Protein AF-A0ABD2YJM6-F1 (afdb_monomer_lite)

Organism: NCBI:txid153742

Sequence (100 aa):
MDHFRIFSCITYAYVPYEKRRKLDDKGEKCAFLGVSETSKAYKLFNPLIEKLVTNRDIVFDEKCTWDWNRQQSTQVPYDNDVEEIVSMPKNFIKCYSNSR

Foldseek 3Di:
DCPDADFQFKKWAADDPVRDDVPDDRTAIWTWHAADPVDRWTWTARPVVRDIDTGRDMDTDRQWGQAPVVRDIDGDDPDDDPPPRNDDDPVVVVVVVVPD

pLDDT: mean 80.88, std 17.61, range [39.91, 96.56]

Structure (mmCIF, N/CA/C/O backbone):
data_AF-A0ABD2YJM6-F1
#
_entry.id   AF-A0ABD2YJM6-F1
#
loop_
_atom_site.group_PDB
_atom_site.id
_atom_site.type_symbol
_atom_site.label_atom_id
_atom_site.label_alt_id
_atom_site.label_comp_id
_atom_site.label_asym_id
_atom_site.label_entity_id
_atom_site.label_seq_id
_atom_site.pdbx_PDB_ins_code
_atom_site.Cartn_x
_atom_site.Cartn_y
_atom_site.Cartn_z
_atom_site.occupancy
_atom_site.B_iso_or_equiv
_atom_site.auth_seq_id
_atom_site.auth_comp_id
_atom_site.auth_asym_id
_atom_site.auth_atom_id
_atom_site.pdbx_PDB_model_num
ATOM 1 N N . MET A 1 1 ? 0.876 -23.744 -3.488 1.00 40.31 1 MET A N 1
ATOM 2 C CA . MET A 1 1 ? 1.417 -23.219 -2.221 1.00 40.31 1 MET A CA 1
ATOM 3 C C . MET A 1 1 ? 2.240 -22.018 -2.618 1.00 40.31 1 MET A C 1
ATOM 5 O O . MET A 1 1 ? 3.416 -22.172 -2.881 1.00 40.31 1 MET A O 1
ATOM 9 N N . ASP A 1 2 ? 1.604 -20.858 -2.719 1.00 49.47 2 ASP A N 1
ATOM 10 C CA . ASP A 1 2 ? 2.268 -19.610 -3.100 1.00 49.47 2 ASP A CA 1
ATOM 11 C C . ASP A 1 2 ? 1.806 -18.562 -2.093 1.00 49.47 2 ASP A C 1
ATOM 13 O O . ASP A 1 2 ? 0.793 -17.888 -2.264 1.00 49.47 2 ASP A O 1
ATOM 17 N N . HIS A 1 3 ? 2.472 -18.556 -0.939 1.00 60.78 3 HIS A N 1
ATOM 18 C CA . HIS A 1 3 ? 2.114 -17.712 0.207 1.00 60.78 3 HIS A CA 1
ATOM 19 C C . HIS A 1 3 ? 3.015 -16.478 0.334 1.00 60.78 3 HIS A C 1
ATOM 21 O O . HIS A 1 3 ? 2.879 -15.720 1.293 1.00 60.78 3 HIS A O 1
ATOM 27 N N . PHE A 1 4 ? 3.921 -16.262 -0.621 1.00 71.44 4 PHE A N 1
ATOM 28 C CA . PHE A 1 4 ? 4.831 -15.124 -0.621 1.00 71.44 4 PHE A CA 1
ATOM 29 C C . PHE A 1 4 ? 4.293 -14.031 -1.541 1.00 71.44 4 PHE A C 1
ATOM 31 O O . PHE A 1 4 ? 3.993 -14.279 -2.704 1.00 71.44 4 PHE A O 1
ATOM 38 N N . ARG A 1 5 ? 4.142 -12.826 -0.988 1.00 83.38 5 ARG A N 1
ATOM 39 C CA . ARG A 1 5 ? 3.752 -11.610 -1.711 1.00 83.38 5 ARG A CA 1
ATOM 40 C C . ARG A 1 5 ? 4.980 -10.733 -1.905 1.00 83.38 5 ARG A C 1
ATOM 42 O O . ARG A 1 5 ? 5.811 -10.648 -1.000 1.00 83.38 5 ARG A O 1
ATOM 49 N N . ILE A 1 6 ? 5.076 -10.069 -3.053 1.00 84.50 6 ILE A N 1
ATOM 50 C CA . ILE A 1 6 ? 6.202 -9.182 -3.371 1.00 84.50 6 ILE A CA 1
ATOM 51 C C . ILE A 1 6 ? 6.134 -7.936 -2.480 1.00 84.50 6 ILE A C 1
ATOM 53 O O . ILE A 1 6 ? 5.133 -7.219 -2.473 1.00 84.50 6 ILE A O 1
ATOM 57 N N . PHE A 1 7 ? 7.192 -7.672 -1.712 1.00 85.06 7 PHE A N 1
ATOM 58 C CA . PHE A 1 7 ? 7.293 -6.460 -0.897 1.00 85.06 7 PHE A CA 1
ATOM 59 C C . PHE A 1 7 ? 7.256 -5.203 -1.780 1.00 85.06 7 PHE A C 1
ATOM 61 O O . PHE A 1 7 ? 7.788 -5.199 -2.885 1.00 85.06 7 PHE A O 1
ATOM 68 N N . SER A 1 8 ? 6.633 -4.129 -1.291 1.00 88.44 8 SER A N 1
ATOM 69 C CA . SER A 1 8 ? 6.462 -2.855 -2.003 1.00 88.44 8 SER A CA 1
ATOM 70 C C . SER A 1 8 ? 5.625 -2.922 -3.290 1.00 88.44 8 SER A C 1
ATOM 72 O O . SER A 1 8 ? 5.489 -1.902 -3.975 1.00 88.44 8 SER A O 1
ATOM 74 N N . CYS A 1 9 ? 5.009 -4.068 -3.614 1.00 92.06 9 CYS A N 1
ATOM 75 C CA . CYS A 1 9 ? 4.101 -4.133 -4.754 1.00 92.06 9 CYS A CA 1
ATOM 7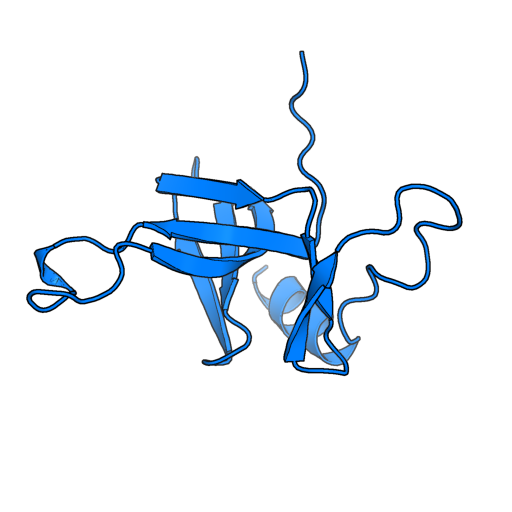6 C C . CYS A 1 9 ? 2.894 -3.207 -4.568 1.00 92.06 9 CYS A C 1
ATOM 78 O O . CYS A 1 9 ? 2.492 -2.873 -3.443 1.00 92.06 9 CYS A O 1
ATOM 80 N N . ILE A 1 10 ? 2.311 -2.795 -5.690 1.00 94.19 10 ILE A N 1
ATOM 81 C CA . ILE A 1 10 ? 1.082 -2.016 -5.681 1.00 94.19 10 ILE A CA 1
ATOM 82 C C . ILE A 1 10 ? -0.049 -2.878 -5.130 1.00 94.19 10 ILE A C 1
ATOM 84 O O . ILE A 1 10 ? -0.246 -4.032 -5.502 1.00 94.19 10 ILE A O 1
ATOM 88 N N . THR A 1 11 ? -0.817 -2.291 -4.225 1.00 95.75 11 THR A N 1
ATOM 89 C CA . THR A 1 11 ? -1.988 -2.900 -3.606 1.00 95.75 11 THR A CA 1
ATOM 90 C C . THR A 1 11 ? -3.149 -1.928 -3.633 1.00 95.75 11 THR A C 1
ATOM 92 O O . THR A 1 11 ? -2.960 -0.718 -3.550 1.00 95.75 11 THR A O 1
ATOM 95 N N . TYR A 1 12 ? -4.361 -2.458 -3.736 1.00 96.44 12 TYR A N 1
ATOM 96 C CA . TYR A 1 12 ? -5.589 -1.678 -3.684 1.00 96.44 12 TYR A CA 1
ATOM 97 C C . TYR A 1 12 ? -6.386 -2.110 -2.463 1.00 96.44 12 TYR A C 1
ATOM 99 O O . TYR A 1 12 ? -6.903 -3.227 -2.419 1.00 96.44 12 TYR A O 1
ATOM 107 N N . ALA A 1 13 ? -6.454 -1.239 -1.461 1.00 96.12 13 ALA A N 1
ATOM 108 C CA . ALA A 1 13 ? -7.200 -1.471 -0.236 1.00 96.12 13 ALA A CA 1
ATOM 109 C C . ALA A 1 13 ? -8.666 -1.096 -0.434 1.00 96.12 13 ALA A C 1
ATOM 111 O O . ALA A 1 13 ? -8.956 0.027 -0.832 1.00 96.12 13 ALA A O 1
ATOM 112 N N . TYR A 1 14 ? -9.595 -2.006 -0.148 1.00 96.56 14 TYR A N 1
ATOM 113 C CA . TYR A 1 14 ? -11.018 -1.731 -0.327 1.00 96.56 14 TY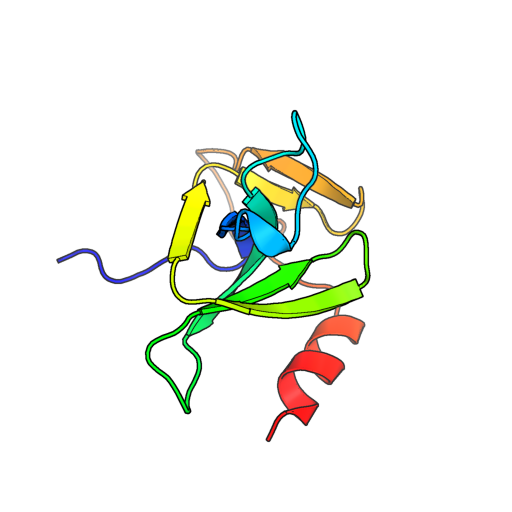R A CA 1
ATOM 114 C C . TYR A 1 14 ? -11.496 -0.585 0.577 1.00 96.56 14 TYR A C 1
ATOM 116 O O . TYR A 1 14 ? -11.219 -0.570 1.782 1.00 96.56 14 TYR A O 1
ATOM 124 N N . VAL A 1 15 ? -12.258 0.347 -0.007 1.00 94.62 15 VAL A N 1
ATOM 125 C CA . VAL A 1 15 ? -12.900 1.464 0.697 1.00 94.62 15 VAL A CA 1
ATOM 126 C C . VAL A 1 15 ? -14.405 1.180 0.829 1.00 94.62 15 VAL A C 1
ATOM 128 O O . VAL A 1 15 ? -15.116 1.112 -0.184 1.00 94.62 15 VAL A O 1
ATOM 131 N N . PRO A 1 16 ? -14.927 1.019 2.062 1.00 94.25 16 PRO A N 1
ATOM 132 C CA . PRO A 1 16 ? -16.348 0.783 2.308 1.00 94.25 16 PRO A CA 1
ATOM 133 C C . PRO A 1 16 ? -17.244 1.874 1.718 1.00 94.25 16 PRO A C 1
ATOM 135 O O . PRO A 1 16 ? -16.844 3.034 1.617 1.00 94.25 16 PRO A O 1
ATOM 138 N N . TYR A 1 17 ? -18.471 1.505 1.337 1.00 93.50 17 TYR A N 1
ATOM 139 C CA . TYR A 1 17 ? -19.414 2.433 0.704 1.00 93.50 17 TYR A CA 1
ATOM 140 C C . TYR A 1 17 ? -19.738 3.640 1.596 1.00 93.50 17 TYR A C 1
ATOM 142 O O . TYR A 1 17 ? -19.883 4.745 1.094 1.00 93.50 17 TYR A O 1
ATOM 150 N N . GLU A 1 18 ? -19.762 3.463 2.917 1.00 95.38 18 GLU A N 1
ATOM 151 C CA . GLU A 1 18 ? -20.045 4.531 3.881 1.00 95.38 18 GLU A CA 1
ATOM 152 C C . GLU A 1 18 ? -18.962 5.620 3.901 1.00 95.38 18 GLU A C 1
ATOM 154 O O . GLU A 1 18 ? -19.210 6.733 4.359 1.00 95.38 18 GLU A O 1
ATOM 159 N N . LYS A 1 19 ? -17.754 5.304 3.417 1.00 91.94 19 LYS A N 1
ATOM 160 C CA . LYS A 1 19 ? -16.601 6.216 3.393 1.00 91.94 19 LYS A CA 1
ATOM 161 C C . LYS A 1 19 ? -16.379 6.876 2.033 1.00 91.94 19 LYS A C 1
ATOM 163 O O . LYS A 1 19 ? -15.381 7.571 1.868 1.00 91.94 19 LYS A O 1
ATOM 168 N N . ARG A 1 20 ? -17.275 6.658 1.066 1.00 94.38 20 ARG A N 1
ATOM 169 C CA . ARG A 1 20 ? -17.123 7.136 -0.311 1.00 94.38 20 ARG A CA 1
ATOM 170 C C . ARG A 1 20 ? -18.438 7.669 -0.877 1.00 94.38 20 ARG A C 1
ATOM 172 O O . ARG A 1 20 ? -19.524 7.243 -0.493 1.00 94.38 20 ARG A O 1
ATOM 179 N N . ARG A 1 21 ? -18.352 8.631 -1.787 1.00 95.06 21 ARG A N 1
ATOM 180 C CA . ARG A 1 21 ? -19.492 9.214 -2.503 1.00 95.06 21 ARG A CA 1
ATOM 181 C C . ARG A 1 21 ? -19.790 8.409 -3.767 1.00 95.06 21 ARG A C 1
ATOM 183 O O . ARG A 1 21 ? -19.037 7.532 -4.191 1.00 95.06 21 ARG A O 1
ATOM 190 N N . LYS A 1 22 ? -20.937 8.686 -4.390 1.00 93.50 22 LYS A N 1
ATOM 191 C CA . LYS A 1 22 ? -21.292 8.068 -5.673 1.00 93.50 22 LYS A CA 1
ATOM 192 C C . LYS A 1 22 ? -20.232 8.441 -6.720 1.00 93.50 22 LYS A C 1
ATOM 194 O O . LYS A 1 22 ? -20.003 9.627 -6.920 1.00 93.50 22 LYS A O 1
ATOM 199 N N . LEU A 1 23 ? -19.692 7.427 -7.407 1.00 92.75 23 LEU A N 1
ATOM 200 C CA . LEU A 1 23 ? -18.594 7.488 -8.394 1.00 92.75 23 LEU A CA 1
ATOM 201 C C . LEU A 1 23 ? -17.170 7.554 -7.824 1.00 92.75 23 LEU A C 1
ATOM 203 O O . LEU A 1 23 ? -16.233 7.477 -8.610 1.00 92.75 23 LEU A O 1
ATOM 207 N N . ASP A 1 24 ? -16.997 7.611 -6.505 1.00 93.12 24 ASP A N 1
ATOM 208 C CA . ASP A 1 24 ? -15.667 7.487 -5.909 1.00 93.12 24 ASP A CA 1
ATOM 209 C C . ASP A 1 24 ? -15.112 6.068 -6.108 1.00 93.12 24 ASP A C 1
ATOM 211 O O . ASP A 1 24 ? -15.854 5.068 -6.125 1.00 93.12 24 ASP A O 1
ATOM 215 N N . ASP A 1 25 ? -13.785 5.986 -6.205 1.00 93.56 25 ASP A N 1
ATOM 216 C CA . ASP A 1 25 ? -13.067 4.731 -6.362 1.00 93.56 25 ASP A CA 1
ATOM 217 C C . ASP A 1 25 ? -13.404 3.734 -5.244 1.00 93.56 25 ASP A C 1
ATOM 219 O O . ASP A 1 25 ? -13.642 4.068 -4.081 1.00 93.56 25 ASP A O 1
ATOM 223 N N . LYS A 1 26 ? -13.441 2.451 -5.614 1.00 94.06 26 LYS A N 1
ATOM 224 C CA . LYS A 1 26 ? -13.717 1.341 -4.686 1.00 94.06 26 LYS A CA 1
ATOM 225 C C . LYS A 1 26 ? -12.504 0.954 -3.844 1.00 94.06 26 LYS A C 1
ATOM 227 O O . LYS A 1 26 ? -12.648 0.153 -2.921 1.00 94.06 26 LYS A O 1
ATOM 232 N N . GLY A 1 27 ? -11.325 1.462 -4.187 1.00 93.94 27 GLY A N 1
ATOM 233 C CA . GLY A 1 27 ? -10.088 1.087 -3.534 1.00 93.94 27 GLY A CA 1
ATOM 234 C C . GLY A 1 27 ? -9.067 2.209 -3.526 1.00 93.94 27 GLY A C 1
ATOM 235 O O . GLY A 1 27 ? -9.014 3.033 -4.432 1.00 93.94 27 GLY A O 1
ATOM 236 N N . GLU A 1 28 ? -8.250 2.201 -2.487 1.00 94.44 28 GLU A N 1
ATOM 237 C CA . GLU A 1 28 ? -7.160 3.134 -2.263 1.00 94.44 28 GLU A CA 1
ATOM 238 C C . GLU A 1 28 ? -5.839 2.464 -2.644 1.00 94.44 28 GLU A C 1
ATOM 240 O O . GLU A 1 28 ? -5.561 1.338 -2.224 1.00 94.44 28 GLU A O 1
ATOM 245 N N . LYS A 1 29 ? -5.036 3.138 -3.469 1.00 95.06 29 LYS A N 1
ATOM 246 C CA . LYS A 1 29 ? -3.752 2.618 -3.944 1.00 95.06 29 LYS A CA 1
ATOM 247 C C . LYS A 1 29 ? -2.675 2.774 -2.868 1.00 95.06 29 LYS A C 1
ATOM 249 O O . LYS A 1 29 ? -2.424 3.878 -2.396 1.00 95.06 29 LYS A O 1
ATOM 254 N N . CYS A 1 30 ? -1.998 1.679 -2.549 1.00 94.94 30 CYS A N 1
ATOM 255 C CA . CYS A 1 30 ? -0.989 1.576 -1.501 1.00 94.94 30 CYS A CA 1
ATOM 256 C C . CYS A 1 30 ? 0.215 0.735 -1.958 1.00 94.94 30 CYS A C 1
ATOM 258 O O . CYS A 1 30 ? 0.129 -0.034 -2.914 1.00 94.94 30 CYS A O 1
ATOM 260 N N . ALA A 1 31 ? 1.322 0.828 -1.227 1.00 93.69 31 ALA A N 1
ATOM 261 C CA . ALA A 1 31 ? 2.442 -0.105 -1.285 1.00 93.69 31 ALA A CA 1
ATOM 262 C C . ALA A 1 31 ? 2.288 -1.186 -0.202 1.00 93.69 31 ALA A C 1
ATOM 264 O O . ALA A 1 31 ? 1.974 -0.881 0.956 1.00 93.69 31 ALA A O 1
ATOM 265 N N . PHE A 1 32 ? 2.518 -2.449 -0.561 1.00 93.44 32 PHE A N 1
ATOM 266 C CA . PHE A 1 32 ? 2.494 -3.563 0.386 1.00 93.44 32 PHE A CA 1
ATOM 267 C C . PHE A 1 32 ? 3.718 -3.555 1.307 1.00 93.44 32 PHE A C 1
ATOM 269 O O . PHE A 1 32 ? 4.848 -3.549 0.824 1.00 93.44 32 PHE A O 1
ATOM 276 N N . LEU A 1 33 ? 3.509 -3.632 2.625 1.00 91.94 33 LEU A N 1
ATOM 277 C CA . LEU A 1 33 ? 4.605 -3.705 3.600 1.00 91.94 33 LEU A CA 1
ATOM 278 C C . LEU A 1 33 ? 4.731 -5.062 4.295 1.00 91.94 33 LEU A C 1
ATOM 280 O O . LEU A 1 33 ? 5.807 -5.401 4.778 1.00 91.94 33 LEU A O 1
ATOM 284 N N . GLY A 1 34 ? 3.651 -5.836 4.389 1.00 90.81 34 GLY A N 1
ATOM 285 C CA . GLY A 1 34 ? 3.691 -7.136 5.052 1.00 90.81 34 GLY A CA 1
ATOM 286 C C . GLY A 1 34 ? 2.383 -7.521 5.722 1.00 90.81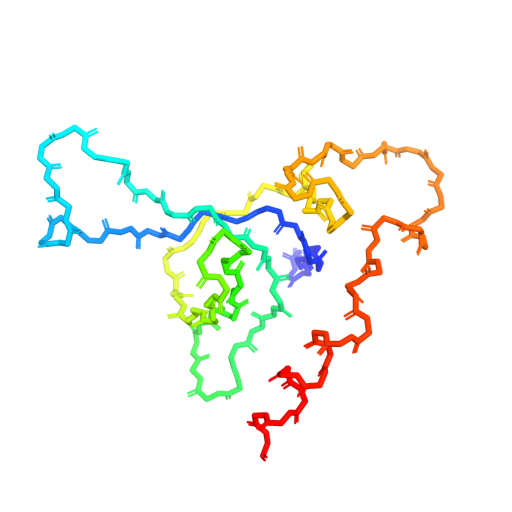 34 GLY A C 1
ATOM 287 O O . GLY A 1 34 ? 1.324 -6.947 5.470 1.00 90.81 34 GLY A O 1
ATOM 288 N N . VAL A 1 35 ? 2.458 -8.508 6.607 1.00 90.62 35 VAL A N 1
ATOM 289 C CA . VAL A 1 35 ? 1.325 -8.977 7.412 1.00 90.62 35 VAL A CA 1
ATOM 290 C C . VAL A 1 35 ? 1.374 -8.316 8.793 1.00 90.62 35 VAL A C 1
ATOM 292 O O . VAL A 1 35 ? 2.443 -8.050 9.339 1.00 90.62 35 VAL A O 1
ATOM 295 N N . SER A 1 36 ? 0.210 -8.001 9.354 1.00 90.69 36 SER A N 1
ATOM 296 C CA . SER A 1 36 ? 0.077 -7.508 10.723 1.00 90.69 36 SER A CA 1
ATOM 297 C C . SER A 1 36 ? 0.414 -8.615 11.726 1.00 90.69 36 SER A C 1
ATOM 299 O O . SER A 1 36 ? -0.066 -9.736 11.604 1.00 90.69 36 SER A O 1
ATOM 301 N N . GLU A 1 37 ? 1.218 -8.302 12.743 1.00 89.31 37 GLU A N 1
ATOM 302 C CA . GLU A 1 37 ? 1.569 -9.262 13.802 1.00 89.31 37 GLU A CA 1
ATOM 303 C C . GLU A 1 37 ? 0.382 -9.544 14.735 1.00 89.31 37 GLU A C 1
ATOM 305 O O . GLU A 1 37 ? 0.242 -10.639 15.272 1.00 89.31 37 GLU A O 1
ATOM 310 N N . THR A 1 38 ? -0.505 -8.562 14.910 1.00 90.06 38 THR A N 1
ATOM 311 C CA . THR A 1 38 ? -1.616 -8.613 15.872 1.00 90.06 38 THR A CA 1
ATOM 312 C C . THR A 1 38 ? -2.944 -9.016 15.238 1.00 90.06 38 THR A C 1
ATOM 314 O O . THR A 1 38 ? -3.937 -9.211 15.939 1.00 90.06 38 THR A O 1
ATOM 317 N N . SER A 1 39 ? -3.009 -9.128 13.909 1.00 90.88 39 SER A N 1
ATOM 318 C CA . SER A 1 39 ? -4.258 -9.407 13.205 1.00 90.88 39 SER A CA 1
ATOM 319 C C . SER A 1 39 ? -4.033 -10.150 11.891 1.00 90.88 39 SER A C 1
ATOM 321 O O . SER A 1 39 ? -2.998 -10.019 11.252 1.00 90.88 39 SER A O 1
ATOM 323 N N . LYS A 1 40 ? -5.047 -10.891 11.427 1.00 89.94 40 LYS A N 1
ATOM 324 C CA . LYS A 1 40 ? -5.062 -11.518 10.091 1.00 89.94 40 LYS A CA 1
ATOM 325 C C . LYS A 1 40 ? -5.314 -10.483 8.983 1.00 89.94 40 LYS A C 1
ATOM 327 O O . LYS A 1 40 ? -6.285 -10.604 8.245 1.00 89.94 40 LYS A O 1
ATOM 332 N N . ALA A 1 41 ? -4.527 -9.414 8.953 1.00 93.75 41 ALA A N 1
ATOM 333 C CA . ALA A 1 41 ? -4.637 -8.297 8.020 1.00 93.75 41 ALA A CA 1
ATOM 334 C C . ALA A 1 41 ? -3.259 -7.912 7.479 1.00 93.75 41 ALA A C 1
ATOM 336 O O . ALA A 1 41 ? -2.233 -8.310 8.028 1.00 93.75 41 ALA A O 1
ATOM 337 N N . TYR A 1 42 ? -3.234 -7.111 6.424 1.00 93.50 42 TYR A N 1
ATOM 338 C CA . TYR A 1 42 ? -2.011 -6.651 5.783 1.00 93.50 42 TYR A CA 1
ATOM 339 C C . TYR A 1 42 ? -1.670 -5.226 6.207 1.00 93.50 42 TYR A C 1
ATOM 341 O O . TYR A 1 42 ? -2.562 -4.391 6.357 1.00 93.50 42 TYR A O 1
ATOM 349 N N . LYS A 1 43 ? -0.375 -4.957 6.388 1.00 93.56 43 LYS A N 1
ATOM 350 C CA . LYS A 1 43 ? 0.192 -3.620 6.560 1.00 93.56 43 LYS A CA 1
ATOM 351 C C . LYS A 1 43 ? 0.470 -3.033 5.180 1.00 93.56 43 LYS A C 1
ATOM 353 O O . LYS A 1 43 ? 1.174 -3.634 4.368 1.00 93.56 43 LYS A O 1
ATOM 358 N N . LEU A 1 44 ? -0.076 -1.854 4.943 1.00 94.31 44 LEU A N 1
ATOM 359 C CA . LEU A 1 44 ? -0.001 -1.121 3.690 1.00 94.31 44 LEU A CA 1
ATOM 360 C C . LEU A 1 44 ? 0.438 0.300 3.992 1.00 94.31 44 LEU A C 1
ATOM 362 O O . LEU A 1 44 ? 0.137 0.833 5.061 1.00 94.31 44 LEU A O 1
ATOM 366 N N . PHE A 1 45 ? 1.081 0.932 3.031 1.00 93.38 45 PHE A N 1
ATOM 367 C CA . PHE A 1 45 ? 1.406 2.341 3.119 1.00 93.38 45 PHE A CA 1
ATOM 368 C C . PHE A 1 45 ? 0.814 3.092 1.937 1.00 93.38 45 PHE A C 1
ATOM 370 O O . PHE A 1 45 ? 1.059 2.711 0.796 1.00 93.38 45 PHE A O 1
ATOM 377 N N . ASN A 1 46 ? 0.042 4.145 2.201 1.00 92.56 46 ASN A N 1
ATOM 378 C CA . ASN A 1 46 ? -0.360 5.082 1.164 1.00 92.56 46 ASN A CA 1
ATOM 379 C C . ASN A 1 46 ? 0.666 6.231 1.097 1.00 92.56 46 ASN A C 1
ATOM 381 O O . ASN A 1 46 ? 0.678 7.076 1.996 1.00 92.56 46 ASN A O 1
ATOM 385 N N . PRO A 1 47 ? 1.494 6.288 0.040 1.00 87.62 47 PRO A N 1
ATOM 386 C CA . PRO A 1 47 ? 2.510 7.322 -0.145 1.00 87.62 47 PRO A CA 1
ATOM 387 C C . PRO A 1 47 ? 1.957 8.697 -0.513 1.00 87.62 47 PRO A C 1
ATOM 389 O O . PRO A 1 47 ? 2.649 9.682 -0.297 1.00 87.62 47 PRO A O 1
ATOM 392 N N . LEU A 1 48 ? 0.728 8.792 -1.025 1.00 88.44 48 LEU A N 1
ATOM 393 C CA . LEU A 1 48 ? 0.122 10.074 -1.399 1.00 88.44 48 LEU A CA 1
ATOM 394 C C . LEU A 1 48 ? -0.329 10.886 -0.180 1.00 88.44 48 LEU A C 1
ATOM 396 O O . LEU A 1 48 ? -0.314 12.110 -0.214 1.00 88.44 48 LEU A O 1
ATOM 400 N N . ILE A 1 49 ? -0.750 10.201 0.885 1.00 90.06 49 ILE A N 1
ATOM 401 C CA . ILE A 1 49 ? -1.232 10.820 2.135 1.00 90.06 49 ILE A CA 1
ATOM 402 C C . ILE A 1 49 ? -0.349 10.480 3.341 1.00 90.06 49 ILE A C 1
ATOM 404 O O . ILE A 1 49 ? -0.736 10.724 4.481 1.00 90.06 49 ILE A O 1
ATOM 408 N N . GLU A 1 50 ? 0.793 9.844 3.088 1.00 89.19 50 GLU A N 1
ATOM 409 C CA . GLU A 1 50 ? 1.776 9.408 4.080 1.00 89.19 50 GLU A CA 1
ATOM 410 C C . GLU A 1 50 ? 1.199 8.602 5.257 1.00 89.19 50 GLU A C 1
ATOM 412 O O . GLU A 1 50 ? 1.565 8.785 6.419 1.00 89.19 50 GLU A O 1
ATOM 417 N N . LYS A 1 51 ? 0.295 7.660 4.965 1.00 90.06 51 LYS A N 1
ATOM 418 C CA . LYS A 1 51 ? -0.461 6.934 5.994 1.00 90.06 51 LYS A CA 1
ATOM 419 C C . LYS A 1 51 ? -0.205 5.432 5.987 1.00 90.06 51 LYS A C 1
ATOM 421 O O . LYS A 1 51 ? -0.317 4.774 4.956 1.00 90.06 51 LYS A O 1
ATOM 426 N N . LEU A 1 52 ? 0.031 4.868 7.174 1.00 91.88 52 LEU A N 1
ATOM 427 C CA . LEU A 1 52 ? 0.016 3.421 7.391 1.00 91.88 52 LEU A CA 1
ATOM 428 C C . LEU A 1 52 ? -1.428 2.926 7.563 1.00 91.88 52 LEU A C 1
ATOM 430 O O . LEU A 1 52 ? -2.179 3.425 8.404 1.00 91.88 52 LEU A O 1
ATOM 434 N N . VAL A 1 53 ? -1.811 1.922 6.783 1.00 91.88 53 VAL A N 1
ATOM 435 C CA . VAL A 1 53 ? -3.146 1.318 6.789 1.00 91.88 53 VAL A CA 1
ATOM 436 C C . VAL A 1 53 ? -3.017 -0.168 7.102 1.00 91.88 53 VAL A C 1
ATOM 438 O O . VAL A 1 53 ? -2.141 -0.852 6.580 1.00 91.88 53 VAL A O 1
ATOM 441 N N . THR A 1 54 ? -3.897 -0.683 7.960 1.00 94.06 54 THR A N 1
ATOM 442 C CA . THR A 1 54 ? -4.061 -2.127 8.167 1.00 94.06 54 THR A CA 1
ATOM 443 C C . THR A 1 54 ? -5.405 -2.550 7.586 1.00 94.06 54 THR A C 1
ATOM 445 O O . THR A 1 54 ? -6.438 -2.080 8.059 1.00 94.06 54 THR A O 1
ATOM 448 N N . ASN A 1 55 ? -5.411 -3.397 6.552 1.00 94.56 55 ASN A N 1
ATOM 449 C CA . ASN A 1 55 ? -6.640 -3.840 5.882 1.00 94.56 55 ASN A CA 1
ATOM 450 C C . ASN A 1 55 ? -6.559 -5.328 5.496 1.00 94.56 55 ASN A C 1
ATOM 452 O O . ASN A 1 55 ? -5.486 -5.840 5.178 1.00 94.56 55 ASN A O 1
ATOM 456 N N . ARG A 1 56 ? -7.691 -6.033 5.572 1.00 94.75 56 ARG A N 1
ATOM 457 C CA . ARG A 1 56 ? -7.831 -7.438 5.157 1.00 94.75 56 ARG A CA 1
ATOM 458 C C . ARG A 1 56 ? -8.260 -7.559 3.700 1.00 94.75 56 ARG A C 1
ATOM 460 O O . ARG A 1 56 ? -7.780 -8.446 3.003 1.00 94.75 56 ARG A O 1
ATOM 467 N N . ASP A 1 57 ? -9.127 -6.654 3.260 1.00 95.69 57 ASP A N 1
ATOM 468 C CA . ASP A 1 57 ? -9.767 -6.699 1.953 1.00 95.69 57 ASP A CA 1
ATOM 469 C C . ASP A 1 57 ? -8.926 -5.898 0.962 1.00 95.69 57 ASP A C 1
ATOM 471 O O . ASP A 1 57 ? -9.095 -4.685 0.804 1.00 95.69 57 ASP A O 1
ATOM 475 N N . ILE A 1 58 ? -7.958 -6.575 0.341 1.00 94.56 58 ILE A N 1
ATOM 476 C CA . ILE A 1 58 ? -7.015 -5.958 -0.593 1.00 94.56 58 ILE A CA 1
ATOM 477 C C . ILE A 1 58 ? -6.820 -6.794 -1.855 1.00 94.56 58 ILE A C 1
ATOM 479 O O . ILE A 1 58 ? -6.946 -8.018 -1.836 1.00 94.56 58 ILE A O 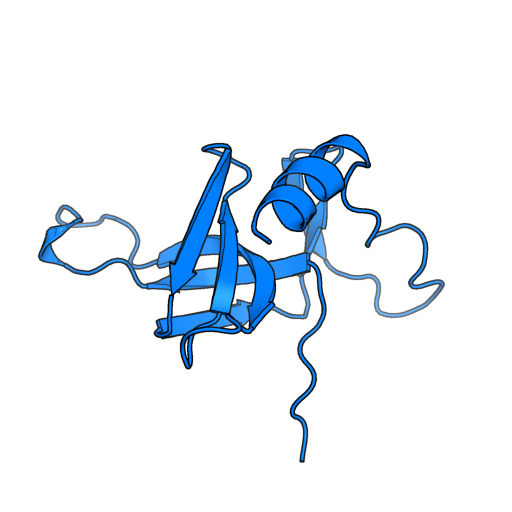1
ATOM 483 N N . VAL A 1 59 ? -6.448 -6.122 -2.942 1.00 95.12 59 VAL A N 1
ATOM 484 C CA . VAL A 1 59 ? -6.010 -6.749 -4.195 1.00 95.12 59 VAL A CA 1
ATOM 485 C C . VAL A 1 59 ? -4.543 -6.403 -4.434 1.00 95.12 59 VAL A C 1
ATOM 487 O O . VAL A 1 59 ? -4.160 -5.244 -4.291 1.00 95.12 59 VAL A O 1
ATOM 490 N N . PHE A 1 60 ? -3.733 -7.400 -4.793 1.00 93.25 60 PHE A N 1
ATOM 491 C CA . PHE A 1 60 ? -2.314 -7.234 -5.110 1.00 93.25 60 PHE A CA 1
ATOM 492 C C . PHE A 1 60 ? -2.113 -7.102 -6.621 1.00 93.25 60 PHE A C 1
ATOM 494 O O . PHE A 1 60 ? -2.620 -7.925 -7.382 1.00 93.25 60 PHE A O 1
ATOM 501 N N . ASP A 1 61 ? -1.339 -6.106 -7.036 1.00 93.38 61 ASP A N 1
ATOM 502 C CA . ASP A 1 61 ? -0.795 -5.974 -8.384 1.00 93.38 61 ASP A CA 1
ATOM 503 C C . ASP A 1 61 ? 0.727 -6.149 -8.325 1.00 93.38 61 ASP A C 1
ATOM 505 O O . ASP A 1 61 ? 1.503 -5.195 -8.297 1.00 93.38 61 ASP A O 1
ATOM 509 N N . GLU A 1 62 ? 1.151 -7.411 -8.268 1.00 89.88 62 GLU A N 1
ATOM 510 C CA . GLU A 1 62 ? 2.556 -7.825 -8.136 1.00 89.88 62 GLU A CA 1
ATOM 511 C C . GLU A 1 62 ? 3.413 -7.477 -9.363 1.00 89.88 62 GLU A C 1
ATOM 513 O O . GLU A 1 62 ? 4.638 -7.526 -9.293 1.00 89.88 62 GLU A O 1
ATOM 518 N N . LYS A 1 63 ? 2.789 -7.080 -10.479 1.00 89.31 63 LYS A N 1
ATOM 519 C CA . LYS A 1 63 ? 3.494 -6.617 -11.683 1.00 89.31 63 LYS A CA 1
ATOM 520 C C . LYS A 1 63 ? 3.967 -5.175 -11.561 1.00 89.31 63 LYS A C 1
ATOM 522 O O . LYS A 1 63 ? 4.750 -4.723 -12.394 1.00 89.31 63 LYS A O 1
ATOM 527 N N . CYS A 1 64 ? 3.490 -4.454 -10.553 1.00 90.38 64 CYS A N 1
ATOM 528 C CA . CYS A 1 64 ? 3.827 -3.065 -10.318 1.00 90.38 64 CYS A CA 1
ATOM 529 C C . CYS A 1 64 ? 4.414 -2.896 -8.917 1.00 90.38 64 CYS A C 1
ATOM 531 O O . CYS A 1 64 ? 3.963 -3.502 -7.948 1.00 90.38 64 CYS A O 1
ATOM 533 N N . THR A 1 65 ? 5.376 -1.992 -8.791 1.00 90.44 65 THR A N 1
ATOM 534 C CA . THR A 1 65 ? 5.911 -1.528 -7.509 1.00 90.44 65 THR A CA 1
ATOM 535 C C . THR A 1 65 ? 5.768 -0.018 -7.403 1.00 90.44 65 THR A C 1
ATOM 537 O O . THR A 1 65 ? 5.540 0.679 -8.399 1.00 90.44 65 THR A O 1
ATOM 540 N N . TRP A 1 66 ? 5.855 0.495 -6.184 1.00 89.62 66 TRP A N 1
ATOM 541 C CA . TRP A 1 66 ? 5.925 1.929 -5.960 1.00 89.62 66 TRP A CA 1
ATOM 542 C C . TRP A 1 66 ? 7.344 2.454 -6.203 1.00 89.62 66 TRP A C 1
ATOM 544 O O . TRP A 1 66 ? 8.295 2.030 -5.551 1.00 89.62 66 TRP A O 1
ATOM 554 N N . ASP A 1 67 ? 7.478 3.407 -7.121 1.00 87.69 67 ASP A N 1
ATOM 555 C CA . ASP A 1 67 ? 8.694 4.184 -7.333 1.00 87.69 67 ASP A CA 1
ATOM 556 C C . ASP A 1 67 ? 8.728 5.329 -6.314 1.00 87.69 67 ASP A C 1
ATOM 558 O O . ASP A 1 67 ? 8.019 6.331 -6.435 1.00 87.69 67 ASP A O 1
ATOM 562 N N . TRP A 1 68 ? 9.555 5.166 -5.284 1.00 83.75 68 TRP A N 1
ATOM 563 C CA . TRP A 1 68 ? 9.685 6.125 -4.188 1.00 83.75 68 TRP A CA 1
ATOM 564 C C . TRP A 1 68 ? 10.315 7.456 -4.608 1.00 83.75 68 TRP A C 1
ATOM 566 O O . TRP A 1 68 ? 10.061 8.468 -3.956 1.00 83.75 68 TRP A O 1
ATOM 576 N N . ASN A 1 69 ? 11.095 7.474 -5.692 1.00 83.62 69 ASN A N 1
ATOM 577 C CA . ASN A 1 69 ? 11.730 8.689 -6.199 1.00 83.62 69 ASN A CA 1
ATOM 578 C C . ASN A 1 69 ? 10.744 9.516 -7.028 1.00 83.62 69 ASN A C 1
ATOM 580 O O . ASN A 1 69 ? 10.701 10.738 -6.908 1.00 83.62 69 ASN A O 1
ATOM 584 N N . ARG A 1 70 ? 9.943 8.847 -7.864 1.00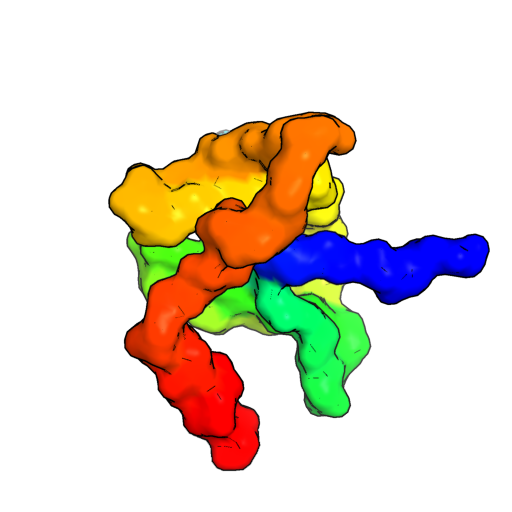 85.44 70 ARG A N 1
ATOM 585 C CA . ARG A 1 70 ? 8.953 9.495 -8.739 1.00 85.44 70 ARG A CA 1
ATOM 586 C C . ARG A 1 70 ? 7.568 9.639 -8.111 1.00 85.44 70 ARG A C 1
ATOM 588 O O . ARG A 1 70 ? 6.717 10.294 -8.700 1.00 85.44 70 ARG A O 1
ATOM 595 N N . GLN A 1 71 ? 7.339 9.022 -6.952 1.00 85.50 71 GLN A N 1
ATOM 596 C CA . GLN A 1 71 ? 6.049 8.978 -6.260 1.00 85.50 71 GLN A CA 1
ATOM 597 C C . GLN A 1 71 ? 4.907 8.463 -7.154 1.00 85.50 71 GLN A C 1
ATOM 599 O O . GLN A 1 71 ? 3.808 9.017 -7.185 1.00 85.50 71 GLN A O 1
ATOM 604 N N . GLN A 1 72 ? 5.162 7.376 -7.882 1.00 88.69 72 GLN A N 1
ATOM 605 C CA . GLN A 1 72 ? 4.175 6.752 -8.767 1.00 88.69 72 GLN A CA 1
ATOM 606 C C . GLN A 1 72 ? 4.384 5.239 -8.865 1.00 88.69 72 GLN A C 1
ATOM 608 O O . GLN A 1 72 ? 5.410 4.715 -8.450 1.00 88.69 72 GLN A O 1
ATOM 613 N N . SER A 1 73 ? 3.426 4.512 -9.444 1.00 89.12 73 SER A N 1
ATOM 614 C CA . SER A 1 73 ? 3.631 3.089 -9.751 1.00 89.12 73 SER A CA 1
ATOM 615 C C . SER A 1 73 ? 4.449 2.898 -11.021 1.00 89.12 73 SER A C 1
ATOM 617 O O . SER A 1 73 ? 4.143 3.524 -12.037 1.00 89.12 73 SER A O 1
ATOM 619 N N . THR A 1 74 ? 5.371 1.946 -10.990 1.00 89.06 74 THR A N 1
ATOM 620 C CA . THR A 1 74 ? 6.176 1.512 -12.135 1.00 89.06 74 THR A CA 1
ATOM 621 C C . THR A 1 74 ? 6.052 -0.003 -12.287 1.00 89.06 74 THR A C 1
ATOM 623 O O . THR A 1 74 ? 5.929 -0.720 -11.294 1.00 89.06 74 THR A O 1
ATOM 626 N N . GLN A 1 75 ? 6.051 -0.494 -13.527 1.00 86.31 75 GLN A N 1
ATOM 627 C CA . GLN A 1 75 ? 6.069 -1.932 -13.791 1.00 86.31 75 GLN A CA 1
ATOM 628 C C . GLN A 1 75 ? 7.408 -2.525 -13.363 1.00 86.31 75 GLN A C 1
ATOM 630 O O . GLN A 1 75 ? 8.458 -1.933 -13.612 1.00 86.31 75 GLN A O 1
ATOM 635 N N . VAL A 1 76 ? 7.369 -3.693 -12.736 1.00 75.56 76 VAL A N 1
ATOM 636 C CA . VAL A 1 76 ? 8.575 -4.447 -12.406 1.00 75.56 76 VAL A CA 1
ATOM 637 C C . VAL A 1 76 ? 9.156 -4.986 -13.723 1.00 75.56 76 VAL A C 1
ATOM 639 O O . VAL A 1 76 ? 8.437 -5.686 -14.444 1.00 75.56 76 VAL A O 1
ATOM 642 N N . PRO A 1 77 ? 10.410 -4.655 -14.087 1.00 67.50 77 PRO A N 1
ATOM 643 C CA . PRO A 1 77 ? 11.084 -5.269 -15.223 1.00 67.50 77 PRO A CA 1
ATOM 644 C C . PRO A 1 77 ? 11.155 -6.780 -15.002 1.00 67.50 77 PRO A C 1
ATOM 646 O O . PRO A 1 77 ? 11.532 -7.235 -13.926 1.00 67.50 77 PRO A O 1
ATOM 649 N N . TYR A 1 78 ? 10.753 -7.555 -16.008 1.00 61.28 78 TYR A N 1
ATOM 650 C CA . TYR A 1 78 ? 10.652 -9.013 -15.892 1.00 61.28 78 TYR A CA 1
ATOM 651 C C . TYR A 1 78 ? 12.026 -9.710 -15.845 1.00 61.28 78 TYR A C 1
ATOM 653 O O . TYR A 1 78 ? 12.093 -10.867 -15.448 1.00 61.28 78 TYR A O 1
ATOM 661 N N . ASP A 1 79 ? 13.104 -8.996 -16.190 1.00 62.56 79 ASP A N 1
ATOM 662 C CA . ASP A 1 79 ? 14.476 -9.498 -16.214 1.00 62.56 79 ASP A CA 1
ATOM 663 C C . ASP A 1 79 ? 15.465 -8.447 -15.663 1.00 62.56 79 ASP A C 1
ATOM 665 O O . ASP A 1 79 ? 15.478 -7.299 -16.115 1.00 62.56 79 ASP A O 1
ATOM 669 N N . ASN A 1 80 ? 16.333 -8.914 -14.754 1.00 46.31 80 ASN A N 1
ATOM 670 C CA . ASN A 1 80 ? 17.525 -8.296 -14.141 1.00 46.31 80 ASN A CA 1
ATOM 671 C C . ASN A 1 80 ? 17.344 -7.494 -12.830 1.00 46.31 80 ASN A C 1
ATOM 673 O O . ASN A 1 80 ? 16.640 -6.493 -12.757 1.00 46.31 80 ASN A O 1
ATOM 677 N N . ASP A 1 81 ? 18.068 -7.975 -11.812 1.00 51.56 81 ASP A N 1
ATOM 678 C CA . ASP A 1 81 ? 18.533 -7.298 -10.596 1.00 51.56 81 ASP A CA 1
ATOM 679 C C . ASP A 1 81 ? 17.463 -6.642 -9.702 1.00 51.56 81 ASP A C 1
ATOM 681 O O . ASP A 1 81 ? 17.226 -5.437 -9.691 1.00 51.56 81 ASP A O 1
ATOM 685 N N . VAL A 1 82 ? 16.871 -7.480 -8.844 1.00 54.12 82 VAL A N 1
ATOM 686 C CA . VAL A 1 82 ? 15.852 -7.168 -7.816 1.00 54.12 82 VAL A CA 1
ATOM 687 C C . VAL A 1 82 ? 16.306 -6.103 -6.789 1.00 54.12 82 VAL A C 1
ATOM 689 O O . VAL A 1 82 ? 15.522 -5.680 -5.942 1.00 54.12 82 VAL A O 1
ATOM 692 N N . GLU A 1 83 ? 17.556 -5.642 -6.830 1.00 52.66 83 GLU A N 1
ATOM 693 C CA . GLU A 1 83 ? 18.152 -4.837 -5.758 1.00 52.66 83 GLU A CA 1
ATOM 694 C C . GLU A 1 83 ? 17.830 -3.335 -5.821 1.00 52.66 83 GLU A C 1
ATOM 696 O O . GLU A 1 83 ? 17.754 -2.696 -4.770 1.00 52.66 83 GLU A O 1
ATOM 701 N N . GLU A 1 84 ? 17.581 -2.745 -6.997 1.00 51.91 84 GLU A N 1
ATOM 702 C CA . GLU A 1 84 ? 17.490 -1.275 -7.099 1.00 51.91 84 GLU A CA 1
ATOM 703 C C . GLU A 1 84 ? 16.058 -0.722 -6.936 1.00 51.91 84 GLU A C 1
ATOM 705 O O . GLU A 1 84 ? 15.857 0.382 -6.430 1.00 51.91 84 GLU A O 1
ATOM 710 N N . ILE A 1 85 ? 15.032 -1.508 -7.276 1.00 51.59 85 ILE A N 1
ATOM 711 C CA . ILE A 1 85 ? 13.636 -1.029 -7.383 1.00 51.59 85 ILE A CA 1
ATOM 712 C C . ILE A 1 85 ? 12.853 -1.172 -6.057 1.00 51.59 85 ILE A C 1
ATOM 714 O O . ILE A 1 85 ? 11.747 -0.654 -5.908 1.00 51.59 85 ILE A O 1
ATOM 718 N N . VAL A 1 86 ? 13.419 -1.862 -5.062 1.00 53.72 86 VAL A N 1
ATOM 719 C CA . VAL A 1 86 ? 12.729 -2.244 -3.809 1.00 53.72 86 VAL A CA 1
ATOM 720 C C . VAL A 1 86 ? 13.212 -1.428 -2.602 1.00 53.72 86 VAL A C 1
ATOM 722 O O . VAL A 1 86 ? 12.713 -1.588 -1.486 1.00 53.72 86 VAL A O 1
ATOM 725 N N . SER A 1 87 ? 14.178 -0.525 -2.797 1.00 56.22 87 SER A N 1
ATOM 726 C CA . SER A 1 87 ? 14.768 0.236 -1.697 1.00 56.22 87 SER A CA 1
ATOM 727 C C . SER A 1 87 ? 13.802 1.310 -1.195 1.00 56.22 87 SER A C 1
ATOM 729 O O . SER A 1 87 ? 13.773 2.445 -1.673 1.00 56.22 87 SER A O 1
ATOM 731 N N . MET A 1 88 ? 12.976 0.936 -0.215 1.00 62.41 88 MET A N 1
ATOM 732 C CA . MET A 1 88 ? 12.154 1.873 0.540 1.00 62.41 88 MET A CA 1
ATOM 733 C C . MET A 1 88 ? 13.083 2.928 1.167 1.00 62.41 88 MET A C 1
ATOM 735 O O . MET A 1 88 ? 14.091 2.555 1.780 1.00 62.41 88 MET A O 1
ATOM 739 N N . PRO A 1 89 ? 12.799 4.237 1.027 1.00 63.91 89 PRO A N 1
ATOM 740 C CA . PRO A 1 89 ? 13.709 5.276 1.487 1.00 63.91 89 PRO 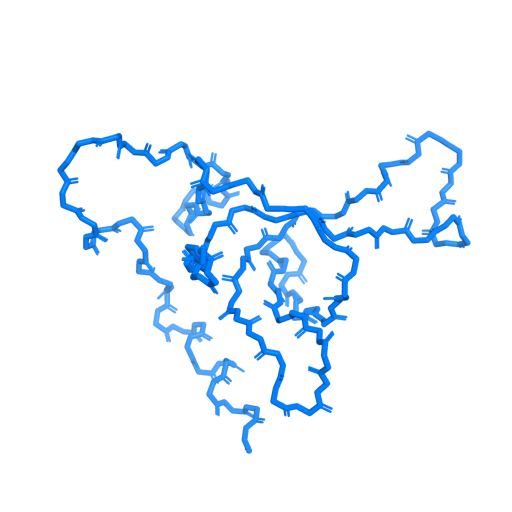A CA 1
ATOM 741 C C . PRO A 1 89 ? 14.045 5.070 2.967 1.00 63.91 89 PRO A C 1
ATOM 743 O O . PRO A 1 89 ? 13.169 4.794 3.784 1.00 63.91 89 PRO A O 1
ATOM 746 N N . LYS A 1 90 ? 15.323 5.210 3.340 1.00 58.84 90 LYS A N 1
ATOM 747 C CA . LYS A 1 90 ? 15.825 4.871 4.691 1.00 58.84 90 LYS A CA 1
ATOM 748 C C . LYS A 1 90 ? 15.063 5.576 5.824 1.00 58.84 90 LYS A C 1
ATOM 750 O O . LYS A 1 90 ? 14.920 5.023 6.911 1.00 58.84 90 LYS A O 1
ATOM 755 N N . ASN A 1 91 ? 14.517 6.760 5.552 1.00 57.50 91 ASN A N 1
ATOM 756 C CA . ASN A 1 91 ? 13.694 7.519 6.497 1.00 57.50 91 ASN A CA 1
ATOM 757 C C . ASN A 1 91 ? 12.351 6.829 6.807 1.00 57.50 91 ASN A C 1
ATOM 759 O O . ASN A 1 91 ? 11.836 6.962 7.914 1.00 57.50 91 ASN A O 1
ATOM 763 N N . PHE A 1 92 ? 11.821 6.041 5.870 1.00 55.25 92 PHE A N 1
ATOM 764 C CA . PHE A 1 92 ? 10.573 5.291 6.009 1.00 55.25 92 PHE A CA 1
ATOM 765 C C . PHE A 1 92 ? 10.711 4.034 6.870 1.00 55.25 92 PHE A C 1
ATOM 767 O O . PHE A 1 92 ? 9.787 3.675 7.603 1.00 55.25 92 PHE A O 1
ATOM 774 N N . ILE A 1 93 ? 11.889 3.402 6.852 1.00 57.25 93 ILE A N 1
ATOM 775 C CA . ILE A 1 93 ? 12.199 2.244 7.703 1.00 57.25 93 ILE A CA 1
ATOM 776 C C . ILE A 1 93 ? 12.023 2.610 9.184 1.00 57.25 93 ILE A C 1
ATOM 778 O O . ILE A 1 93 ? 11.497 1.805 9.948 1.00 57.25 93 ILE A O 1
ATOM 782 N N . LYS A 1 94 ? 12.362 3.846 9.579 1.00 50.56 94 LYS A N 1
ATOM 783 C CA . LYS A 1 94 ? 12.233 4.326 10.964 1.00 50.56 94 LYS A CA 1
ATOM 784 C C . LYS A 1 94 ? 10.777 4.374 11.451 1.00 50.56 94 LYS A C 1
ATOM 786 O O . LYS A 1 94 ? 10.511 4.059 12.608 1.00 50.56 94 LYS A O 1
ATOM 791 N N . CYS A 1 95 ? 9.830 4.722 10.576 1.00 47.09 95 CYS A N 1
ATOM 792 C CA . CYS A 1 95 ? 8.396 4.717 10.889 1.00 47.09 95 CYS A CA 1
ATOM 793 C C . CYS A 1 95 ? 7.828 3.293 10.970 1.00 47.09 95 CYS A C 1
ATOM 795 O O . CYS A 1 95 ? 6.945 3.029 11.781 1.00 47.09 95 CYS A O 1
ATOM 797 N N . TYR A 1 96 ? 8.358 2.365 10.165 1.00 49.84 96 TYR A N 1
ATOM 798 C CA . TYR A 1 96 ? 7.990 0.950 10.233 1.00 49.84 96 TYR A CA 1
ATOM 799 C C . TYR A 1 96 ? 8.537 0.276 11.506 1.00 49.84 96 TYR A C 1
ATOM 801 O O . TYR A 1 96 ? 7.809 -0.455 12.183 1.00 49.84 96 TYR A O 1
ATOM 809 N N . SER A 1 97 ? 9.792 0.559 11.875 1.00 50.06 97 SER A N 1
ATOM 810 C CA . SER A 1 97 ? 10.477 -0.056 13.020 1.00 50.06 97 SER A CA 1
ATOM 811 C C . SER A 1 97 ? 10.028 0.475 14.383 1.00 50.06 97 SER A C 1
ATOM 813 O O . SER A 1 97 ? 10.081 -0.269 15.354 1.00 50.06 97 SER A O 1
ATOM 815 N N . ASN A 1 98 ? 9.551 1.722 14.469 1.00 40.25 98 ASN A N 1
ATOM 816 C CA . ASN A 1 98 ? 9.032 2.318 15.712 1.00 40.25 98 ASN A CA 1
ATOM 817 C C . ASN A 1 98 ? 7.585 1.898 16.053 1.00 40.25 98 ASN A C 1
ATOM 819 O O . ASN A 1 98 ? 6.948 2.524 16.894 1.00 40.25 98 ASN A O 1
ATOM 823 N N . SER A 1 99 ? 7.054 0.855 15.404 1.00 45.88 99 SER A N 1
ATOM 824 C CA . SER A 1 99 ? 5.772 0.230 15.773 1.00 45.88 99 SER A CA 1
ATOM 825 C C . SER A 1 99 ? 5.919 -1.005 16.678 1.00 45.88 99 SER A C 1
ATOM 827 O O . SER A 1 99 ? 4.952 -1.750 16.834 1.00 45.88 99 SER A O 1
ATOM 829 N N . ARG A 1 100 ? 7.112 -1.225 17.252 1.00 39.91 100 ARG A N 1
ATOM 830 C CA . ARG A 1 100 ? 7.361 -2.206 18.319 1.00 39.91 100 ARG A CA 1
ATOM 831 C C . ARG A 1 100 ? 7.319 -1.559 19.693 1.00 39.91 100 ARG A C 1
ATOM 833 O O . ARG A 1 100 ? 7.879 -0.449 19.818 1.00 39.91 100 ARG A O 1
#

InterPro domains:
  IPR057670 Retroviral polymerase, SH3-like domain [PF25597] (9-72)

Secondary structure (DSSP, 8-state):
------TTEEEEEE--GGGS-TT--SEEEEEEEEE-SSSSSEEEEETTTTEEEEESSEEEEEEEEEETTTTEEEEPPSSS-TTSS----HHHHHHHHTT-

Radius of gyration: 14.07 Å; chains: 1; bounding box: 40×34×34 Å